Protein AF-D9PHQ2-F1 (afdb_monomer_lite)

pLDDT: mean 70.81, std 12.1, range [33.34, 88.12]

Sequence (83 aa):
MTRQKFAFKLLFFLSVGLLLFSTLAFAAPTVTSISPTSGPSNGGTEVTVYGSGFVDGDYAYVYIGDGYVSDYYITYAADGSWL

Foldseek 3Di:
DPPVVVVVVVVVCVVVVVVVVVVPDQDDKDWDDKPPPDDDPVDPDAMATDTDSDDDDPPDWDDDPNDTDPDHDHDDPPPPDDD

Radius of gyration: 22.47 Å; chains: 1; bounding box: 50×32×62 Å

Secondary structure (DSSP, 8-state):
--HHHHHHHHHHHHHHHHHHHHH-PPPPPEEEEEESS---TT-----EEEEE----STT---EETTEE-SS-------TT---

InterPro domains:
  IPR002909 IPT domain [PF01833] (29-72)
  IPR013783 Immunoglobulin-like fold [G3DSA:2.60.40.10] (22-78)
  IPR014756 Immunoglobulin E-set [SSF81296] (27-77)

Structure (mmCIF, N/CA/C/O backbone):
data_AF-D9PHQ2-F1
#
_entry.id   AF-D9PHQ2-F1
#
loop_
_atom_site.group_PDB
_atom_site.id
_atom_site.type_symbol
_atom_site.label_atom_id
_atom_site.label_alt_id
_atom_site.label_comp_id
_atom_site.label_asym_id
_atom_site.label_entity_id
_atom_site.label_seq_id
_atom_site.pdbx_PDB_ins_code
_atom_site.Cartn_x
_atom_site.Cartn_y
_atom_site.Cartn_z
_atom_site.occupancy
_atom_site.B_iso_or_equiv
_atom_site.auth_seq_id
_atom_site.auth_comp_id
_atom_site.auth_asym_id
_atom_site.auth_atom_id
_atom_site.pdbx_PDB_model_num
ATOM 1 N N . MET A 1 1 ? 32.595 -5.720 -49.301 1.00 56.12 1 MET A N 1
ATOM 2 C CA . MET A 1 1 ? 32.539 -5.041 -47.979 1.00 56.12 1 MET A CA 1
ATOM 3 C C . MET A 1 1 ? 31.097 -4.874 -47.443 1.00 56.12 1 MET A C 1
ATOM 5 O O . MET A 1 1 ? 30.789 -3.859 -46.826 1.00 56.12 1 MET A O 1
ATOM 9 N N . THR A 1 2 ? 30.201 -5.859 -47.627 1.00 60.94 2 THR A N 1
ATOM 10 C CA . THR A 1 2 ? 28.746 -5.664 -47.373 1.00 60.94 2 THR A CA 1
ATO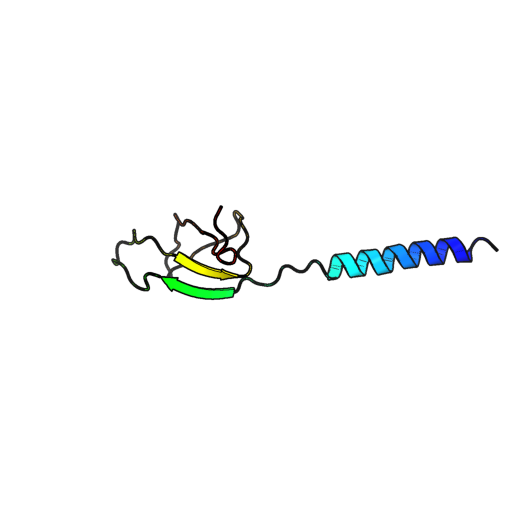M 11 C C . THR A 1 2 ? 28.144 -6.661 -46.372 1.00 60.94 2 THR A C 1
ATOM 13 O O . THR A 1 2 ? 27.114 -6.378 -45.776 1.00 60.94 2 THR A O 1
ATOM 16 N N . ARG A 1 3 ? 28.808 -7.798 -46.112 1.00 59.72 3 ARG A N 1
ATOM 17 C CA . ARG A 1 3 ? 28.287 -8.861 -45.229 1.00 59.72 3 ARG A CA 1
ATOM 18 C C . ARG A 1 3 ? 28.462 -8.585 -43.727 1.00 59.72 3 ARG A C 1
ATOM 20 O O . ARG A 1 3 ? 27.567 -8.880 -42.950 1.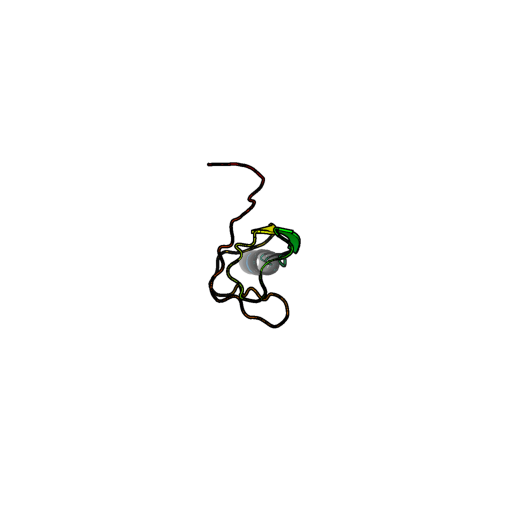00 59.72 3 ARG A O 1
ATOM 27 N N . GLN A 1 4 ? 29.559 -7.936 -43.336 1.00 55.47 4 GLN A N 1
ATOM 28 C CA . GLN A 1 4 ? 29.837 -7.553 -41.940 1.00 55.47 4 GLN A CA 1
ATOM 29 C C .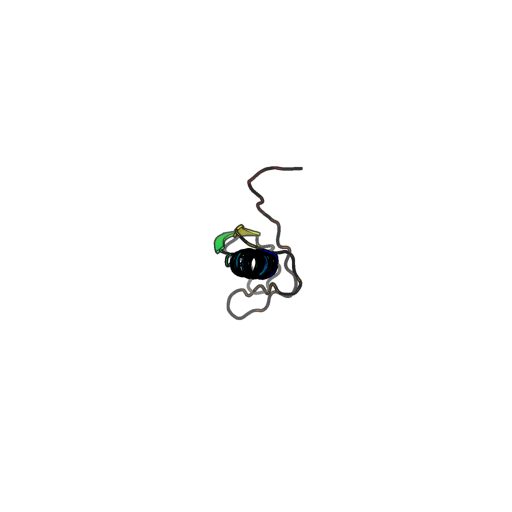 GLN A 1 4 ? 28.908 -6.425 -41.440 1.00 55.47 4 GLN A C 1
ATOM 31 O O . GLN A 1 4 ? 28.549 -6.374 -40.268 1.00 55.47 4 GLN A O 1
ATOM 36 N N . LYS A 1 5 ? 28.452 -5.548 -42.350 1.00 58.56 5 LYS A N 1
ATOM 37 C CA . LYS A 1 5 ? 27.605 -4.385 -42.028 1.00 58.56 5 LYS A CA 1
ATOM 38 C C . LYS A 1 5 ? 26.169 -4.771 -41.641 1.00 58.56 5 LYS A C 1
ATOM 40 O O . LYS A 1 5 ? 25.562 -4.087 -40.825 1.00 58.56 5 LYS A O 1
ATOM 45 N N . PHE A 1 6 ? 25.634 -5.861 -42.202 1.00 65.69 6 PHE A N 1
ATOM 46 C CA . PHE A 1 6 ? 24.294 -6.365 -41.874 1.00 65.69 6 PHE A CA 1
ATOM 47 C C . PHE A 1 6 ? 24.286 -7.127 -40.541 1.00 65.69 6 PHE A C 1
ATOM 49 O O . PHE A 1 6 ? 23.423 -6.886 -39.701 1.00 65.69 6 PHE A O 1
ATOM 56 N N . ALA A 1 7 ? 25.298 -7.972 -40.314 1.00 69.19 7 ALA A N 1
ATOM 57 C CA . ALA A 1 7 ? 25.459 -8.715 -39.066 1.00 69.19 7 ALA A CA 1
ATOM 58 C C . ALA A 1 7 ? 25.620 -7.780 -37.854 1.00 69.19 7 ALA A C 1
ATOM 60 O O . ALA A 1 7 ? 24.934 -7.965 -36.855 1.00 69.19 7 ALA A O 1
ATOM 61 N N . PHE A 1 8 ? 26.442 -6.729 -37.961 1.00 72.44 8 PHE A N 1
ATOM 62 C CA . PHE A 1 8 ? 26.644 -5.762 -36.873 1.00 72.44 8 PHE A CA 1
ATOM 63 C C . PHE A 1 8 ? 25.373 -4.969 -36.535 1.00 72.44 8 PHE A C 1
ATOM 65 O O . PHE A 1 8 ? 25.089 -4.714 -35.371 1.00 72.44 8 PHE A O 1
ATOM 72 N N . LYS A 1 9 ? 24.569 -4.624 -37.547 1.00 70.06 9 LYS A N 1
ATOM 73 C CA . LYS A 1 9 ? 23.302 -3.910 -37.365 1.00 70.06 9 LYS A CA 1
ATOM 74 C C . LYS A 1 9 ? 22.240 -4.804 -36.704 1.00 70.06 9 LYS A C 1
ATOM 76 O O . LYS A 1 9 ? 21.564 -4.348 -35.793 1.00 70.06 9 LYS A O 1
ATOM 81 N N . LEU A 1 10 ? 22.152 -6.082 -37.086 1.00 71.69 10 LEU A N 1
ATOM 82 C CA . LEU A 1 10 ? 21.252 -7.068 -36.467 1.00 71.69 10 LEU A CA 1
ATOM 83 C C . LEU A 1 10 ? 21.650 -7.408 -35.021 1.00 71.69 10 LEU A C 1
ATOM 85 O O . LEU A 1 10 ? 20.793 -7.437 -34.144 1.00 71.69 10 LEU A O 1
ATOM 89 N N . LEU A 1 11 ? 22.945 -7.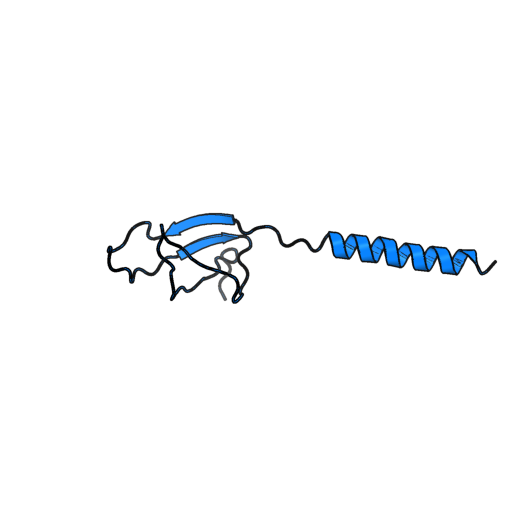608 -34.764 1.00 77.06 11 LEU A N 1
ATOM 90 C CA . LEU A 1 11 ? 23.484 -7.817 -33.416 1.00 77.06 11 LEU A CA 1
ATOM 91 C C . LEU A 1 11 ? 23.260 -6.589 -32.525 1.00 77.06 11 LEU A C 1
ATOM 93 O O . LEU A 1 11 ? 22.915 -6.744 -31.361 1.00 77.06 11 LEU A O 1
ATOM 97 N N . PHE A 1 12 ? 23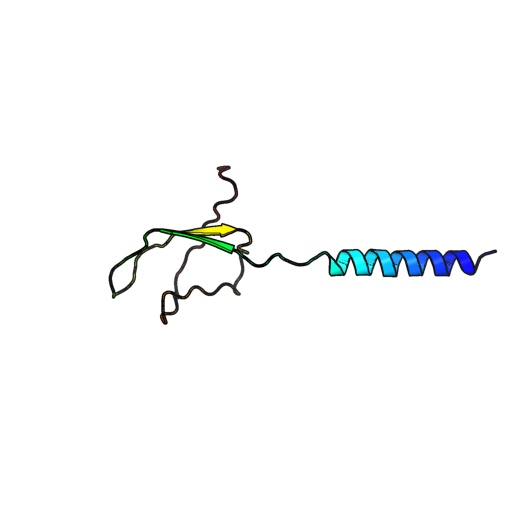.381 -5.373 -33.067 1.00 80.25 12 PHE A N 1
ATOM 98 C CA . PHE A 1 12 ? 23.078 -4.143 -32.334 1.00 80.25 12 PHE A CA 1
ATOM 99 C C . PHE A 1 12 ? 21.590 -4.041 -31.967 1.00 80.25 12 PHE A C 1
ATOM 101 O O . PHE A 1 12 ? 21.275 -3.753 -30.819 1.00 80.25 12 PHE A O 1
ATOM 108 N N . PHE A 1 13 ? 20.671 -4.338 -32.892 1.00 80.06 13 PHE A N 1
ATOM 109 C CA . PHE A 1 13 ? 19.232 -4.328 -32.595 1.00 80.06 13 PHE A CA 1
ATOM 110 C C . PHE A 1 13 ? 18.803 -5.441 -31.634 1.00 80.06 13 PHE A C 1
ATOM 112 O O . PHE A 1 13 ? 17.931 -5.207 -30.803 1.00 80.06 13 PHE A O 1
ATOM 119 N N . LEU A 1 14 ? 19.424 -6.621 -31.705 1.00 84.31 14 LEU A N 1
ATOM 120 C CA . LEU A 1 14 ? 19.142 -7.720 -30.783 1.00 84.31 14 LEU A CA 1
ATOM 121 C C . LEU A 1 14 ? 19.676 -7.419 -29.377 1.00 84.31 14 LEU A C 1
ATOM 123 O O . LEU A 1 14 ? 18.953 -7.601 -28.406 1.00 84.31 14 LEU A O 1
ATOM 127 N N . SER A 1 15 ? 20.901 -6.900 -29.264 1.00 82.69 15 SER A N 1
ATOM 128 C CA . SER A 1 15 ? 21.494 -6.535 -27.974 1.00 82.69 15 SER A CA 1
ATOM 129 C C . SER A 1 15 ? 20.794 -5.335 -27.342 1.00 82.69 15 SER A C 1
ATOM 131 O O . SER A 1 15 ? 20.416 -5.403 -26.181 1.00 82.69 15 SER A O 1
ATOM 133 N N . VAL A 1 16 ? 20.561 -4.250 -28.089 1.00 79.94 16 VAL A N 1
ATOM 134 C CA . VAL A 1 16 ? 19.864 -3.062 -27.565 1.00 79.94 16 VAL A CA 1
ATOM 135 C C . VAL A 1 16 ? 18.394 -3.374 -27.281 1.00 79.94 16 VAL A C 1
ATOM 137 O O . VAL A 1 16 ? 17.896 -3.003 -26.225 1.00 79.94 16 VAL A O 1
ATOM 140 N N . GLY A 1 17 ? 17.706 -4.104 -28.164 1.00 77.06 17 GLY A N 1
ATOM 141 C CA . GLY A 1 17 ? 16.311 -4.500 -27.957 1.00 77.06 17 GLY A CA 1
ATOM 142 C C . GLY A 1 17 ? 16.121 -5.417 -26.747 1.00 77.06 17 GLY A C 1
ATOM 143 O O . GLY A 1 17 ? 15.204 -5.200 -25.961 1.00 77.06 17 GLY A O 1
ATOM 144 N N . LEU A 1 18 ? 17.013 -6.393 -26.545 1.00 75.88 18 LEU A N 1
ATOM 145 C CA . LEU A 1 18 ? 16.959 -7.297 -25.393 1.00 75.88 18 LEU A CA 1
ATOM 146 C C . LEU A 1 18 ? 17.361 -6.601 -24.083 1.00 75.88 18 LEU A C 1
ATOM 148 O O . LEU A 1 18 ? 16.759 -6.874 -23.046 1.00 75.88 18 LEU A O 1
ATOM 152 N N . LEU A 1 19 ? 18.332 -5.679 -24.121 1.00 71.50 19 LEU A N 1
ATOM 153 C CA . LEU A 1 19 ? 18.696 -4.855 -22.963 1.00 71.50 19 LEU A CA 1
ATOM 154 C C . LEU A 1 19 ? 17.525 -3.963 -22.529 1.00 71.50 19 LEU A C 1
ATOM 156 O O . LEU A 1 19 ? 17.201 -3.947 -21.347 1.00 71.50 19 LEU A O 1
ATOM 160 N N . LEU A 1 20 ? 16.846 -3.298 -23.471 1.00 68.62 20 LEU A N 1
ATOM 161 C CA . LEU A 1 20 ? 15.672 -2.465 -23.178 1.00 68.62 20 LEU A CA 1
ATOM 162 C C . LEU A 1 20 ? 14.486 -3.289 -22.647 1.00 68.62 20 LEU A C 1
ATOM 164 O O . LEU A 1 20 ? 13.804 -2.852 -21.722 1.00 68.62 20 LEU A O 1
ATOM 168 N N . PHE A 1 21 ? 14.272 -4.492 -23.188 1.00 65.25 21 PHE A N 1
ATOM 169 C CA . PHE A 1 21 ? 13.225 -5.412 -22.733 1.00 65.25 21 PHE A CA 1
ATOM 170 C C . PHE A 1 21 ? 13.491 -5.954 -21.319 1.00 65.25 21 PHE A C 1
ATOM 172 O O . PHE A 1 21 ? 12.569 -6.061 -20.520 1.00 65.25 21 PHE A O 1
ATOM 179 N N . SER A 1 22 ? 14.755 -6.238 -20.985 1.00 66.25 22 SER A N 1
ATOM 180 C CA . SER A 1 22 ? 15.172 -6.670 -19.642 1.00 66.25 22 SER A CA 1
ATOM 181 C C . SER A 1 22 ? 15.042 -5.553 -18.598 1.00 66.25 22 SER A C 1
ATOM 183 O O . SER A 1 22 ? 14.671 -5.803 -17.454 1.00 66.25 22 SER A O 1
ATOM 185 N N . THR A 1 23 ? 15.309 -4.302 -18.988 1.00 57.03 23 THR A N 1
ATOM 186 C CA . THR A 1 23 ? 15.205 -3.145 -18.082 1.00 57.03 23 THR A CA 1
ATOM 187 C C . THR A 1 23 ? 13.772 -2.685 -17.824 1.00 57.03 23 THR A C 1
ATOM 189 O O . THR A 1 23 ? 13.560 -1.869 -16.931 1.00 57.03 23 THR A O 1
ATOM 192 N N . LEU A 1 24 ? 12.783 -3.201 -18.563 1.00 59.53 24 LEU A N 1
ATOM 193 C CA . LEU A 1 24 ? 11.368 -2.972 -18.273 1.00 59.53 24 LEU A CA 1
ATOM 194 C C 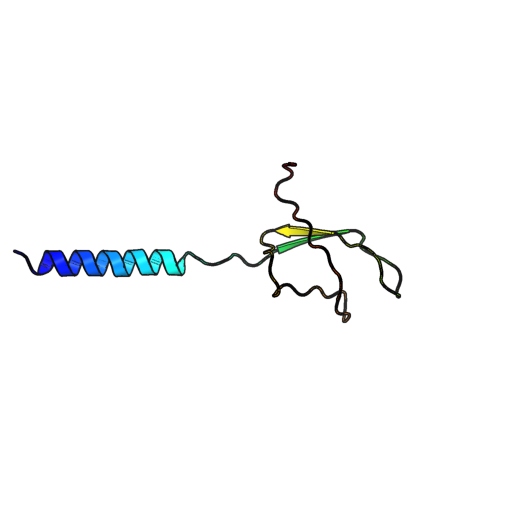. LEU A 1 24 ? 10.906 -3.915 -17.149 1.00 59.53 24 LEU A C 1
ATOM 196 O O . LEU A 1 24 ? 10.057 -4.781 -17.341 1.00 59.53 24 LEU A O 1
ATOM 200 N N . ALA A 1 25 ? 11.498 -3.766 -15.968 1.00 60.78 25 ALA A N 1
ATOM 201 C CA . ALA A 1 25 ? 11.044 -4.428 -14.756 1.00 60.78 25 ALA A CA 1
ATOM 202 C C . ALA A 1 25 ? 10.224 -3.422 -13.941 1.00 60.78 25 ALA A C 1
ATOM 204 O O . ALA A 1 25 ? 10.746 -2.387 -13.524 1.00 60.78 25 ALA A O 1
ATOM 205 N N . PHE A 1 26 ? 8.940 -3.707 -13.713 1.00 64.44 26 PHE A N 1
ATOM 206 C CA . PHE A 1 26 ? 8.167 -2.960 -12.724 1.00 64.44 26 PHE A CA 1
ATOM 207 C C . PHE A 1 26 ? 8.781 -3.217 -11.347 1.00 64.44 26 PHE A C 1
ATOM 209 O O . PHE A 1 26 ? 8.933 -4.369 -10.933 1.00 64.44 26 PHE A O 1
ATOM 216 N N . ALA A 1 27 ? 9.173 -2.149 -10.652 1.00 71.25 27 ALA A N 1
ATOM 217 C CA . ALA A 1 27 ? 9.586 -2.260 -9.262 1.00 71.25 27 ALA A CA 1
ATOM 218 C C . ALA A 1 27 ? 8.416 -2.814 -8.435 1.00 71.25 27 ALA A C 1
ATOM 220 O O . ALA A 1 27 ? 7.264 -2.448 -8.669 1.00 71.25 27 ALA A O 1
ATOM 221 N N . ALA A 1 28 ? 8.713 -3.700 -7.481 1.00 77.19 28 ALA A N 1
ATOM 222 C CA . ALA A 1 28 ? 7.695 -4.203 -6.568 1.00 77.19 28 ALA A CA 1
ATOM 223 C C . ALA A 1 28 ? 7.071 -3.032 -5.781 1.00 77.19 28 ALA A C 1
ATOM 225 O O . ALA A 1 28 ? 7.807 -2.121 -5.383 1.00 77.19 28 ALA A O 1
ATOM 226 N N . PRO A 1 29 ? 5.747 -3.042 -5.539 1.00 80.75 29 PRO A N 1
ATOM 227 C CA . PRO A 1 29 ? 5.107 -2.013 -4.737 1.00 80.75 29 PRO A CA 1
ATOM 228 C C . PRO A 1 29 ? 5.650 -2.039 -3.307 1.00 80.75 29 PRO A C 1
ATOM 230 O O . PRO A 1 29 ? 5.991 -3.095 -2.767 1.00 80.75 29 PRO A O 1
ATOM 233 N N . THR A 1 30 ? 5.697 -0.873 -2.674 1.00 83.81 30 THR A N 1
ATOM 234 C CA . THR A 1 30 ? 6.082 -0.733 -1.267 1.00 83.81 30 THR A CA 1
ATOM 235 C C . THR A 1 30 ? 4.981 -0.030 -0.493 1.00 83.81 30 THR A C 1
ATOM 237 O O . THR A 1 30 ? 4.416 0.944 -0.978 1.00 83.81 30 THR A O 1
ATOM 240 N N . VAL A 1 31 ? 4.685 -0.515 0.714 1.00 85.69 31 VAL A N 1
ATOM 241 C CA . VAL A 1 31 ? 3.745 0.115 1.651 1.00 85.69 31 VAL A CA 1
ATOM 242 C C . VAL A 1 31 ? 4.552 0.770 2.763 1.00 85.69 31 VAL A C 1
ATOM 244 O O . VAL A 1 31 ? 5.401 0.120 3.373 1.00 85.69 31 VAL A O 1
ATOM 247 N N . THR A 1 32 ? 4.300 2.048 3.032 1.00 88.12 32 THR A N 1
ATOM 248 C CA . THR A 1 32 ? 4.979 2.813 4.087 1.00 88.12 32 THR A CA 1
ATOM 249 C C . THR A 1 32 ? 4.104 2.999 5.318 1.00 88.12 32 THR A C 1
ATOM 251 O O . THR A 1 32 ? 4.606 2.919 6.438 1.00 88.12 32 THR A O 1
ATOM 254 N N . SER A 1 33 ? 2.802 3.226 5.142 1.00 85.25 33 SER A N 1
ATOM 255 C CA . SER A 1 33 ? 1.860 3.369 6.252 1.00 85.25 33 SER A CA 1
ATOM 256 C C . SER A 1 33 ? 0.413 3.140 5.817 1.00 85.25 33 SER A C 1
ATOM 258 O O . SER A 1 33 ? 0.101 3.055 4.631 1.00 85.25 33 SER A O 1
ATOM 260 N N . ILE A 1 34 ? -0.476 3.025 6.802 1.00 85.38 34 ILE A N 1
ATOM 261 C CA . ILE A 1 34 ? -1.908 2.796 6.616 1.00 85.38 34 ILE A CA 1
ATOM 262 C C . ILE A 1 34 ? -2.696 3.638 7.625 1.00 85.38 34 ILE A C 1
ATOM 264 O O . ILE A 1 34 ? -2.259 3.788 8.769 1.00 85.38 34 ILE A O 1
ATOM 268 N N . SER A 1 35 ? -3.829 4.210 7.217 1.00 83.31 35 SER A N 1
ATOM 269 C CA . SER A 1 35 ? -4.683 5.017 8.095 1.00 83.31 35 SER A CA 1
ATOM 270 C C . SER A 1 35 ? -6.165 4.901 7.717 1.00 83.31 35 SER A C 1
ATOM 272 O O . SER A 1 35 ? -6.477 5.044 6.536 1.00 83.31 35 SER A O 1
ATOM 274 N N . PRO A 1 36 ? -7.084 4.703 8.682 1.00 84.12 36 PRO A N 1
ATOM 275 C CA . PRO A 1 36 ? -6.829 4.444 10.101 1.00 84.12 36 PRO A CA 1
ATOM 276 C C . PRO A 1 36 ? -6.271 3.027 10.336 1.00 84.12 36 PRO A C 1
ATOM 278 O O . PRO A 1 36 ? -6.495 2.111 9.552 1.00 84.12 36 PRO A O 1
ATOM 281 N N . THR A 1 37 ? -5.546 2.829 11.440 1.00 85.00 37 THR A N 1
ATOM 282 C CA . THR A 1 37 ? -4.941 1.527 11.800 1.00 85.00 37 THR A CA 1
ATOM 283 C C . THR A 1 37 ? -5.904 0.574 12.516 1.00 85.00 37 THR A C 1
ATOM 285 O O . THR A 1 37 ? -5.526 -0.543 12.862 1.00 85.00 37 THR A O 1
ATOM 288 N N . SER A 1 38 ? -7.137 1.010 12.780 1.00 83.06 38 SER A N 1
ATOM 289 C CA . SER A 1 38 ? -8.164 0.221 13.460 1.00 83.06 38 SER A CA 1
ATOM 290 C C . SER A 1 38 ? -9.563 0.628 13.002 1.00 83.06 38 SER A C 1
ATOM 292 O O . SER A 1 38 ? -9.774 1.751 12.543 1.00 83.06 38 SER A O 1
ATOM 294 N N . GLY A 1 39 ? -10.510 -0.296 13.146 1.00 82.50 39 GLY A N 1
ATOM 295 C CA . GLY A 1 39 ? -11.911 -0.126 12.782 1.00 82.50 39 GLY A CA 1
ATOM 296 C C . GLY A 1 39 ? -12.791 -1.193 13.444 1.00 82.50 39 GLY A C 1
ATOM 297 O O . GLY A 1 39 ? -12.276 -2.057 14.163 1.00 82.50 39 GLY A O 1
ATOM 298 N N . PRO A 1 40 ? -14.117 -1.144 13.247 1.00 81.62 40 PRO A N 1
ATOM 299 C CA . PRO A 1 40 ? -15.046 -2.131 13.785 1.00 81.62 40 PRO A CA 1
ATOM 300 C C . PRO A 1 40 ? -14.764 -3.536 13.237 1.00 81.62 40 PRO A C 1
ATOM 302 O O . PRO A 1 40 ? -14.441 -3.699 12.062 1.00 81.62 40 PRO A O 1
ATOM 305 N N . SER A 1 41 ? -14.993 -4.570 14.052 1.00 79.69 41 SER A N 1
ATOM 306 C CA . SER A 1 41 ? -14.867 -5.978 13.630 1.00 79.69 41 SER A CA 1
ATOM 307 C C . SER A 1 41 ? -15.792 -6.356 12.471 1.00 79.69 41 SER A C 1
ATOM 309 O O . SER A 1 41 ? -15.534 -7.320 11.761 1.00 79.69 41 SER A O 1
ATOM 311 N N . ASN A 1 42 ? -16.874 -5.598 12.285 1.00 80.12 42 ASN A N 1
ATOM 312 C CA . ASN A 1 42 ? -17.853 -5.815 11.224 1.00 80.12 42 ASN A CA 1
ATOM 313 C C . ASN A 1 42 ? -17.416 -5.202 9.876 1.00 80.12 42 ASN A C 1
ATOM 315 O O . ASN A 1 42 ? -18.172 -5.284 8.912 1.00 80.12 42 ASN A O 1
ATOM 319 N N . GLY A 1 43 ? -16.229 -4.585 9.801 1.00 78.19 43 GLY A N 1
ATOM 320 C CA . GLY A 1 43 ? -15.720 -3.922 8.599 1.00 78.19 43 GLY A CA 1
ATOM 321 C C . GLY A 1 43 ? -16.355 -2.551 8.335 1.00 78.19 43 GLY A C 1
ATOM 322 O O . GLY A 1 43 ? -16.908 -1.920 9.236 1.00 78.19 43 GLY A O 1
ATOM 323 N N . GLY A 1 44 ? -16.246 -2.075 7.089 1.00 78.31 44 GLY A N 1
ATOM 324 C CA . GLY A 1 44 ? -16.825 -0.801 6.633 1.00 78.31 44 GLY A CA 1
ATOM 325 C C . GLY A 1 44 ? -15.980 0.446 6.917 1.00 78.31 44 GLY A C 1
ATOM 326 O O . GLY A 1 44 ? -16.449 1.562 6.716 1.00 78.31 44 GLY A O 1
ATOM 327 N N . THR A 1 45 ? -14.747 0.283 7.399 1.00 81.00 45 THR A N 1
ATOM 328 C CA . THR A 1 45 ? -13.801 1.393 7.548 1.00 81.00 45 THR A CA 1
ATOM 329 C C . THR A 1 45 ? -13.074 1.626 6.232 1.00 81.00 45 THR A C 1
ATOM 331 O O . THR A 1 45 ? -12.398 0.728 5.739 1.00 81.00 45 THR A O 1
ATOM 334 N N . GLU A 1 46 ? -13.197 2.832 5.684 1.00 78.88 46 GLU A N 1
ATOM 335 C CA . GLU A 1 46 ? -12.358 3.278 4.575 1.00 78.88 46 GLU A CA 1
ATOM 336 C C . GLU A 1 46 ? -10.912 3.415 5.062 1.00 78.88 46 GLU A C 1
ATOM 338 O O . GLU A 1 46 ? -10.651 4.042 6.091 1.00 78.88 46 GLU A O 1
ATOM 343 N N . VAL A 1 47 ? -9.977 2.798 4.338 1.00 80.38 47 VAL A N 1
ATOM 344 C CA . VAL A 1 47 ? -8.562 2.760 4.703 1.00 80.38 47 VAL A CA 1
ATOM 345 C C . VAL A 1 47 ? -7.724 3.314 3.564 1.00 80.38 47 VAL A C 1
ATOM 347 O O . VAL A 1 47 ? -7.815 2.864 2.427 1.00 80.38 47 VAL A O 1
ATOM 350 N N . THR A 1 48 ? -6.860 4.267 3.889 1.00 81.44 48 THR A N 1
ATOM 351 C CA . THR A 1 48 ? -5.851 4.809 2.983 1.00 81.44 48 THR A CA 1
ATOM 352 C C . THR A 1 48 ? -4.523 4.094 3.205 1.00 81.44 48 THR A C 1
ATOM 354 O O . THR A 1 48 ? -4.018 4.046 4.331 1.00 81.44 48 THR A O 1
ATOM 357 N N . VAL A 1 49 ? -3.942 3.560 2.130 1.00 80.75 49 VAL A N 1
ATOM 358 C CA . VAL A 1 49 ? -2.613 2.935 2.131 1.00 80.75 49 VAL A CA 1
ATOM 359 C C . VAL A 1 49 ? -1.629 3.873 1.443 1.00 80.75 49 VAL A C 1
ATOM 361 O O . VAL A 1 49 ? -1.811 4.244 0.287 1.00 80.75 49 VAL A O 1
ATOM 364 N N . TYR A 1 50 ? -0.566 4.239 2.150 1.00 82.06 50 TYR A N 1
ATOM 365 C CA . TYR A 1 50 ? 0.516 5.061 1.626 1.00 82.06 50 TYR A CA 1
ATOM 366 C C . TYR A 1 50 ? 1.681 4.176 1.194 1.00 82.06 50 TYR A C 1
ATOM 368 O O . TYR A 1 50 ? 1.993 3.168 1.834 1.00 82.06 50 TYR A O 1
ATOM 376 N N . GLY A 1 51 ? 2.340 4.555 0.105 1.00 81.38 51 GLY A N 1
ATOM 377 C CA . GLY A 1 51 ? 3.365 3.729 -0.511 1.00 81.38 51 GLY A CA 1
ATOM 378 C C . GLY A 1 51 ? 3.706 4.176 -1.926 1.00 81.38 51 GLY A C 1
ATOM 379 O O . GLY A 1 51 ? 3.324 5.265 -2.349 1.00 81.38 51 GLY A O 1
ATOM 380 N N . SER A 1 52 ? 4.440 3.343 -2.655 1.00 81.00 52 SER A N 1
ATOM 381 C CA . SER A 1 52 ? 4.856 3.614 -4.033 1.00 81.00 52 SER A CA 1
ATOM 382 C C . SER A 1 52 ? 4.795 2.357 -4.894 1.00 81.00 52 SER A C 1
ATOM 384 O O . SER A 1 52 ? 4.799 1.239 -4.381 1.00 81.00 52 SER A O 1
ATOM 386 N N . GLY A 1 53 ? 4.732 2.540 -6.214 1.00 79.44 53 GLY A N 1
ATOM 387 C CA . GLY A 1 53 ? 4.665 1.424 -7.162 1.00 79.44 53 GLY A CA 1
ATOM 388 C C . GLY A 1 53 ? 3.320 0.695 -7.179 1.00 79.44 53 GLY A C 1
ATOM 389 O O . GLY A 1 53 ? 3.232 -0.381 -7.762 1.00 79.44 53 GLY A O 1
ATOM 390 N N . PHE A 1 54 ? 2.278 1.259 -6.555 1.00 77.44 54 PHE A N 1
ATOM 391 C CA . PHE A 1 54 ? 0.909 0.799 -6.773 1.00 77.44 54 PHE A CA 1
ATOM 392 C C . PHE A 1 54 ? 0.551 1.007 -8.244 1.00 77.44 54 PHE A C 1
ATOM 394 O O . PHE A 1 54 ? 0.854 2.051 -8.822 1.00 77.44 54 PHE A O 1
ATOM 401 N N . VAL A 1 55 ? -0.045 -0.014 -8.847 1.00 72.75 55 VAL A N 1
ATOM 402 C CA . VAL A 1 55 ? -0.498 0.006 -10.235 1.00 72.75 55 VAL A CA 1
ATOM 403 C C . VAL A 1 55 ? -2.007 -0.157 -10.244 1.00 72.75 55 VAL A C 1
ATOM 405 O O . VAL A 1 55 ? -2.538 -0.999 -9.518 1.00 72.75 55 VAL A O 1
ATOM 408 N N . ASP A 1 56 ? -2.683 0.631 -11.077 1.00 62.84 56 ASP A N 1
ATOM 409 C CA . ASP A 1 56 ? -4.108 0.453 -11.329 1.00 62.84 56 ASP A CA 1
ATOM 410 C C . ASP A 1 56 ? -4.260 -0.848 -12.103 1.00 62.84 56 ASP A C 1
ATOM 412 O O . ASP A 1 56 ? -3.759 -0.988 -13.223 1.00 62.84 56 ASP A O 1
ATOM 416 N N . GLY A 1 57 ? -4.920 -1.831 -11.504 1.00 58.97 57 GLY A N 1
ATOM 417 C CA . GLY A 1 57 ? -5.229 -3.058 -12.211 1.00 58.97 57 GLY A CA 1
ATOM 418 C C . GLY A 1 57 ? -6.049 -4.035 -11.392 1.00 58.97 57 GLY A C 1
ATOM 419 O O . GLY A 1 57 ? -5.875 -4.152 -10.181 1.00 58.97 57 GLY A O 1
ATOM 420 N N . ASP A 1 58 ? -6.850 -4.825 -12.107 1.00 59.81 58 ASP A N 1
ATOM 421 C CA . ASP A 1 58 ? -7.663 -5.952 -11.618 1.00 59.81 58 ASP A CA 1
ATOM 422 C C . ASP A 1 58 ? -6.861 -7.059 -10.893 1.00 59.81 58 ASP A C 1
ATOM 424 O O . ASP A 1 58 ? -7.405 -8.093 -10.511 1.00 59.81 58 ASP A O 1
ATOM 428 N N . TYR A 1 59 ? -5.549 -6.878 -10.727 1.00 62.12 59 TYR A N 1
ATOM 429 C CA . TYR A 1 59 ? -4.632 -7.825 -10.097 1.00 62.12 59 TYR A CA 1
ATOM 430 C C . TYR A 1 59 ? -4.170 -7.386 -8.703 1.00 62.12 59 TYR A C 1
ATOM 432 O O . TYR A 1 59 ? -3.394 -8.105 -8.069 1.00 62.12 59 TYR A O 1
ATOM 440 N N . ALA A 1 60 ? -4.611 -6.223 -8.219 1.00 69.62 60 ALA A N 1
ATOM 441 C CA . ALA A 1 60 ? -4.395 -5.832 -6.837 1.00 69.62 60 ALA A CA 1
ATOM 442 C C . ALA A 1 60 ? -5.466 -6.483 -5.948 1.00 69.62 60 ALA A C 1
ATOM 444 O O . ALA A 1 60 ? -6.668 -6.348 -6.174 1.00 69.62 60 ALA A O 1
ATOM 445 N N . TYR A 1 61 ? -5.024 -7.197 -4.916 1.00 74.50 61 TYR A N 1
ATOM 446 C CA . TYR A 1 61 ? -5.900 -7.757 -3.893 1.00 74.50 61 TYR A CA 1
ATOM 447 C C . TYR A 1 61 ? -5.507 -7.172 -2.543 1.00 74.50 61 TYR A C 1
ATOM 449 O O . TYR A 1 61 ? -4.331 -7.194 -2.174 1.00 74.50 61 TYR A O 1
ATOM 457 N N . VAL A 1 62 ? -6.492 -6.671 -1.803 1.00 77.38 62 VAL A N 1
ATOM 458 C CA . VAL A 1 62 ? -6.290 -6.145 -0.454 1.00 77.38 62 VAL A CA 1
ATOM 459 C C . VAL A 1 62 ? -6.814 -7.164 0.551 1.00 77.38 62 VAL A C 1
ATOM 461 O O . VAL A 1 62 ? -7.958 -7.612 0.473 1.00 77.38 62 VAL A O 1
ATOM 464 N N . TYR A 1 63 ? -5.960 -7.521 1.507 1.00 80.06 63 TYR A N 1
ATOM 465 C CA . TYR A 1 63 ? -6.300 -8.388 2.630 1.00 80.06 63 TYR A CA 1
ATOM 466 C C . TYR A 1 63 ? -5.977 -7.659 3.936 1.00 80.06 63 TYR A C 1
ATOM 468 O O . TYR A 1 63 ? -4.894 -7.086 4.070 1.00 80.06 63 TYR A O 1
ATOM 476 N N . ILE A 1 64 ? -6.897 -7.689 4.902 1.00 79.88 64 ILE A N 1
ATOM 477 C CA . ILE A 1 64 ? -6.662 -7.210 6.272 1.00 79.88 64 ILE A CA 1
ATOM 478 C C . ILE A 1 64 ? -6.791 -8.415 7.202 1.00 79.88 64 ILE A C 1
ATOM 480 O O . ILE A 1 64 ? -7.877 -8.965 7.375 1.00 79.88 64 ILE A O 1
ATOM 484 N N . GLY A 1 65 ? -5.668 -8.844 7.782 1.00 78.44 65 GLY A N 1
ATOM 485 C CA . GLY A 1 65 ? -5.604 -10.127 8.483 1.00 78.44 65 GLY A CA 1
ATOM 486 C C . GLY A 1 65 ? -5.805 -11.289 7.505 1.00 78.44 65 GLY A C 1
ATOM 487 O O . GLY A 1 65 ? -5.084 -11.396 6.516 1.00 78.44 65 GLY A O 1
ATOM 488 N N . ASP A 1 66 ? -6.783 -12.144 7.782 1.00 78.38 66 ASP A N 1
ATOM 489 C CA . ASP A 1 66 ? -7.254 -13.240 6.927 1.00 78.38 66 ASP A CA 1
ATOM 490 C C . ASP A 1 66 ? -8.483 -12.864 6.071 1.00 78.38 66 ASP A C 1
ATOM 492 O O . ASP A 1 66 ? -8.926 -13.655 5.236 1.00 78.38 66 ASP A O 1
ATOM 496 N N . GLY A 1 67 ? -9.026 -11.654 6.244 1.00 74.75 67 GLY A N 1
ATOM 497 C CA . GLY A 1 67 ? -10.197 -11.167 5.518 1.00 74.75 67 GLY A CA 1
ATOM 498 C C . GLY A 1 67 ? -9.853 -10.574 4.150 1.00 74.75 67 GLY A C 1
ATOM 499 O O . GLY A 1 67 ? -9.016 -9.675 4.046 1.00 74.75 67 GLY A O 1
ATOM 500 N N . TYR A 1 68 ? -10.543 -11.040 3.104 1.00 73.06 68 TYR A N 1
ATOM 501 C CA . TYR A 1 68 ? -10.531 -10.405 1.784 1.00 73.06 68 TYR A CA 1
ATOM 502 C C . TYR A 1 68 ? -11.353 -9.114 1.799 1.00 73.06 68 TYR A C 1
ATOM 504 O O . TYR A 1 68 ? -12.520 -9.125 2.200 1.00 73.06 68 TYR A O 1
ATOM 512 N N . VAL A 1 69 ? -10.766 -8.015 1.330 1.00 72.94 69 VAL A N 1
ATOM 513 C CA . VAL A 1 69 ? -11.472 -6.743 1.168 1.00 72.94 69 VAL A CA 1
ATOM 514 C C . VAL A 1 69 ? -12.047 -6.695 -0.244 1.00 72.94 69 VAL A C 1
ATOM 516 O O . VAL A 1 69 ? -11.331 -6.482 -1.217 1.00 72.94 69 VAL A O 1
ATOM 519 N N . SER A 1 70 ? -13.356 -6.930 -0.353 1.00 66.12 70 SER A N 1
ATOM 520 C CA . SER A 1 70 ? -14.069 -6.961 -1.636 1.00 66.12 70 SER A CA 1
ATOM 521 C C . SER A 1 70 ? -14.349 -5.585 -2.232 1.00 66.12 70 SER A C 1
ATOM 523 O O . SER A 1 70 ? -14.693 -5.501 -3.405 1.00 66.12 70 SER A O 1
ATOM 525 N N . ASP A 1 71 ? -14.251 -4.537 -1.418 1.00 64.62 71 ASP A N 1
ATOM 526 C CA . ASP A 1 71 ? -14.524 -3.161 -1.811 1.00 64.62 71 ASP A CA 1
ATOM 527 C C . ASP A 1 71 ? -13.422 -2.273 -1.234 1.00 64.62 71 ASP A C 1
ATOM 529 O O . ASP A 1 71 ? -13.317 -2.103 -0.016 1.00 64.62 71 ASP A O 1
ATOM 533 N N . TYR A 1 72 ? -12.531 -1.801 -2.100 1.00 64.94 72 TYR A N 1
ATOM 534 C CA . TYR A 1 72 ? -11.433 -0.925 -1.721 1.00 64.94 72 TYR A CA 1
ATOM 535 C C . TYR A 1 72 ? -11.214 0.123 -2.814 1.00 64.94 72 TYR A C 1
ATOM 537 O O . TYR A 1 72 ? -11.260 -0.179 -4.005 1.00 64.94 72 TYR A O 1
ATOM 545 N N . TYR A 1 73 ? -10.934 1.357 -2.400 1.00 57.53 73 TYR A N 1
ATOM 546 C CA . TYR A 1 73 ? -10.488 2.427 -3.287 1.00 57.53 73 TYR A CA 1
ATOM 547 C C . TYR A 1 73 ? -9.000 2.675 -3.028 1.00 57.53 73 TYR A C 1
ATOM 549 O O . TYR A 1 73 ? -8.627 3.181 -1.970 1.00 57.53 73 TYR A O 1
ATOM 557 N N . ILE A 1 74 ? -8.131 2.317 -3.980 1.00 57.81 74 ILE A N 1
ATOM 558 C CA . ILE A 1 74 ? -6.742 2.796 -3.956 1.00 57.81 74 ILE A CA 1
ATOM 559 C C . ILE A 1 74 ? -6.771 4.240 -4.450 1.00 57.81 74 ILE A C 1
ATOM 561 O O . ILE A 1 74 ? -7.080 4.505 -5.608 1.00 57.81 74 ILE A O 1
ATOM 565 N N . THR A 1 75 ? -6.451 5.182 -3.568 1.00 53.47 75 THR A N 1
ATOM 566 C CA . THR A 1 75 ? -6.145 6.558 -3.961 1.00 53.47 75 THR A CA 1
ATOM 567 C C . THR A 1 75 ? -4.631 6.733 -3.975 1.00 53.47 75 THR A C 1
ATOM 569 O O . THR A 1 75 ? -3.937 6.442 -3.000 1.00 53.47 75 THR A O 1
ATOM 572 N N . TYR A 1 76 ? -4.088 7.166 -5.112 1.00 51.09 76 TYR A N 1
ATOM 573 C CA . TYR A 1 76 ? -2.661 7.438 -5.244 1.00 51.09 76 TYR A CA 1
ATOM 574 C C . TYR A 1 76 ? -2.286 8.675 -4.434 1.00 51.09 76 TYR A C 1
ATOM 576 O O . TYR A 1 76 ? -2.774 9.767 -4.705 1.00 51.09 76 TYR A O 1
ATOM 584 N N . ALA A 1 77 ? -1.322 8.542 -3.524 1.00 47.16 77 ALA A N 1
ATOM 585 C CA . ALA A 1 77 ? -0.460 9.662 -3.170 1.00 47.16 77 ALA A CA 1
ATOM 586 C C . ALA A 1 77 ? 0.639 9.764 -4.241 1.00 47.16 77 ALA A C 1
ATOM 588 O O . ALA A 1 77 ? 1.801 9.439 -3.995 1.00 47.16 77 ALA A O 1
ATOM 589 N N . ALA A 1 78 ? 0.260 10.154 -5.461 1.00 42.81 78 ALA A N 1
ATOM 590 C CA . ALA A 1 78 ? 1.232 10.648 -6.423 1.00 42.81 78 ALA A CA 1
ATOM 591 C C . ALA A 1 78 ? 1.767 11.952 -5.831 1.00 42.81 78 ALA A C 1
ATOM 593 O O . ALA A 1 78 ? 1.022 12.917 -5.742 1.00 42.81 78 ALA A O 1
ATOM 594 N N . ASP A 1 79 ? 2.978 11.901 -5.266 1.00 53.94 79 ASP A N 1
ATOM 595 C CA . ASP A 1 79 ? 3.912 13.020 -5.053 1.00 53.94 79 ASP A CA 1
ATOM 596 C C . ASP A 1 79 ? 3.416 14.352 -4.435 1.00 53.94 79 ASP A C 1
ATOM 598 O O . ASP A 1 79 ? 4.181 15.312 -4.353 1.00 53.94 79 ASP A O 1
ATOM 602 N N . GLY A 1 80 ? 2.193 14.416 -3.913 1.00 43.56 80 GLY A N 1
ATOM 603 C CA . GLY A 1 80 ? 1.611 15.628 -3.350 1.00 43.56 80 GLY A CA 1
ATOM 604 C C . GLY A 1 80 ? 1.236 16.707 -4.372 1.00 43.56 80 GLY A C 1
ATOM 605 O O . GLY A 1 80 ? 0.976 17.834 -3.947 1.00 43.56 80 GLY A O 1
ATOM 606 N N . SER A 1 81 ? 1.176 16.423 -5.676 1.00 33.34 81 SER A N 1
ATOM 607 C CA . SER A 1 81 ? 0.682 17.401 -6.653 1.00 33.34 81 SER A CA 1
ATOM 608 C C . SER A 1 81 ? -0.793 17.161 -7.007 1.00 33.34 81 SER A C 1
ATOM 610 O O . SER A 1 81 ? -1.158 16.253 -7.743 1.00 33.34 81 SER A O 1
ATOM 612 N N . TRP A 1 82 ? -1.669 18.001 -6.445 1.00 53.28 82 TRP A N 1
ATOM 613 C CA . TRP A 1 82 ? -3.080 18.080 -6.830 1.00 53.28 82 TRP A CA 1
ATOM 614 C C . TRP A 1 82 ? -3.212 18.784 -8.182 1.00 53.28 82 TRP A C 1
ATOM 616 O O . TRP A 1 82 ? -2.839 19.954 -8.254 1.00 53.28 82 TRP A O 1
ATOM 626 N N . LEU A 1 83 ? -3.779 18.112 -9.190 1.00 44.06 83 LEU A N 1
ATOM 627 C CA . LEU A 1 83 ? -4.965 18.535 -9.962 1.00 44.06 83 LEU A CA 1
ATOM 628 C C . LEU A 1 83 ? -5.588 17.312 -10.648 1.00 44.06 83 LEU A C 1
ATOM 630 O O . LEU A 1 83 ? -4.892 16.692 -11.481 1.00 44.06 83 LEU A O 1
#

Organism: NCBI:txid749907